Protein AF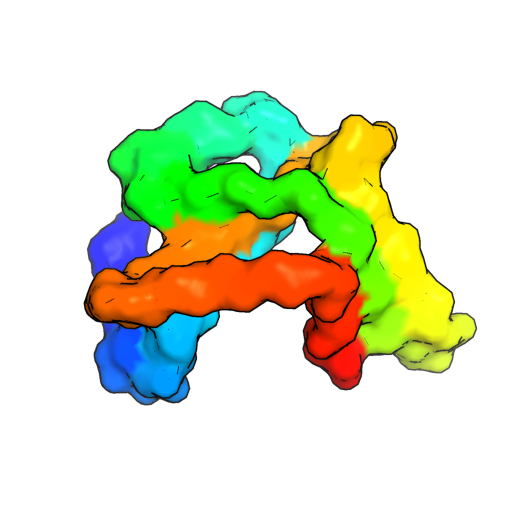-A0A9E5R2P6-F1 (afdb_monomer)

Foldseek 3Di:
DVVVLCCCCPVVVHQKDKDKDFPVCPVVVVVVQKAWDQAWEWEADPVGIDIDGQVPDRIIMIMHGHDPRDDDDYYHYPDYDPD

Structure (mmCIF, N/CA/C/O backbone):
data_AF-A0A9E5R2P6-F1
#
_entry.id   AF-A0A9E5R2P6-F1
#
loop_
_atom_site.group_PDB
_atom_site.id
_atom_site.type_symbol
_atom_site.label_atom_id
_atom_site.label_alt_id
_atom_site.label_comp_id
_atom_site.label_asym_id
_atom_site.label_entity_id
_atom_site.label_seq_id
_atom_site.pdbx_PDB_ins_code
_atom_site.Cartn_x
_atom_site.Cartn_y
_atom_site.Cartn_z
_atom_site.occupancy
_atom_site.B_iso_or_equiv
_atom_site.auth_seq_id
_atom_site.auth_comp_id
_atom_site.auth_asym_id
_atom_site.auth_atom_id
_atom_site.pdbx_PDB_model_num
ATOM 1 N N . MET A 1 1 ? -2.643 13.549 6.791 1.00 64.94 1 MET A N 1
ATOM 2 C CA . MET A 1 1 ? -2.726 12.071 6.766 1.00 64.94 1 MET A CA 1
ATOM 3 C C . MET A 1 1 ?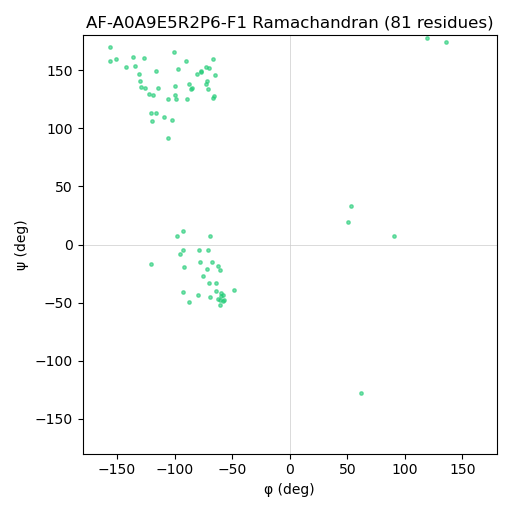 -3.968 11.512 7.457 1.00 64.94 1 MET A C 1
ATOM 5 O O . MET A 1 1 ? -4.634 10.692 6.844 1.00 64.94 1 MET A O 1
ATOM 9 N N . GLN A 1 2 ? -4.361 11.999 8.645 1.00 74.69 2 GLN A N 1
ATOM 10 C CA . GLN A 1 2 ? -5.588 11.541 9.332 1.00 74.69 2 GLN A CA 1
ATOM 11 C C . GLN A 1 2 ? -6.844 11.506 8.442 1.00 74.69 2 GLN A C 1
ATOM 13 O O . GLN A 1 2 ? -7.597 10.546 8.511 1.00 74.69 2 GLN A O 1
ATOM 18 N N . ARG A 1 3 ? -7.043 12.490 7.550 1.00 85.00 3 ARG A N 1
ATOM 19 C CA . ARG A 1 3 ? -8.173 12.481 6.601 1.00 85.00 3 ARG A CA 1
ATOM 20 C C . ARG A 1 3 ? -8.130 11.330 5.588 1.00 85.00 3 ARG A C 1
ATOM 22 O O . ARG A 1 3 ? -9.175 10.769 5.297 1.00 85.00 3 ARG A O 1
ATOM 29 N N . ALA A 1 4 ? -6.953 10.984 5.063 1.00 84.62 4 ALA A N 1
ATOM 30 C CA . ALA A 1 4 ? -6.813 9.915 4.071 1.00 84.62 4 ALA A CA 1
ATOM 31 C C . ALA A 1 4 ? -7.076 8.542 4.704 1.00 84.62 4 ALA A C 1
ATOM 33 O O . ALA A 1 4 ? -7.863 7.764 4.183 1.00 84.62 4 ALA A O 1
ATOM 34 N N . VAL A 1 5 ? -6.499 8.292 5.882 1.00 86.38 5 VAL A N 1
ATOM 35 C CA . VAL A 1 5 ? -6.764 7.072 6.660 1.00 86.38 5 VAL A CA 1
ATOM 36 C C . VAL A 1 5 ? -8.223 6.986 7.078 1.00 86.38 5 VAL A C 1
ATOM 38 O O . VAL A 1 5 ? -8.847 5.947 6.898 1.00 86.38 5 VAL A O 1
ATOM 41 N N . HIS A 1 6 ? -8.789 8.077 7.600 1.00 89.62 6 HIS A N 1
ATOM 42 C CA . HIS A 1 6 ? -10.200 8.110 7.967 1.00 89.62 6 HIS A CA 1
ATOM 43 C C . HIS A 1 6 ? -11.083 7.786 6.763 1.00 89.62 6 HIS A C 1
ATOM 45 O O . HIS A 1 6 ? -12.004 6.988 6.873 1.00 89.62 6 HIS A O 1
ATOM 51 N N . PHE A 1 7 ? -10.781 8.349 5.595 1.00 91.94 7 PHE A N 1
ATOM 52 C CA . PHE A 1 7 ? -11.508 8.024 4.377 1.00 91.94 7 PHE A CA 1
ATOM 53 C C . PHE A 1 7 ? -11.395 6.533 4.013 1.00 91.94 7 PHE A C 1
ATOM 55 O O . PHE A 1 7 ? -12.415 5.893 3.774 1.00 91.94 7 PHE A O 1
ATOM 62 N N . ILE A 1 8 ? -10.191 5.954 4.032 1.00 92.31 8 ILE A N 1
ATOM 63 C CA . ILE A 1 8 ? -9.974 4.529 3.729 1.00 92.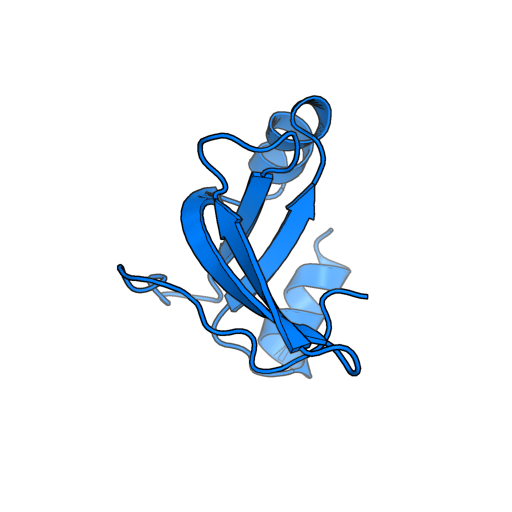31 8 ILE A CA 1
ATOM 64 C C . ILE A 1 8 ? -10.73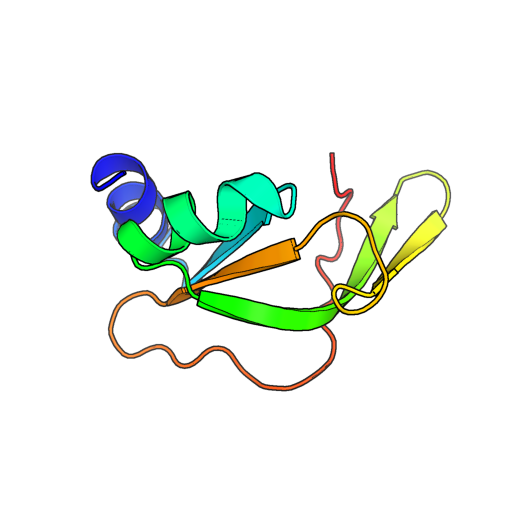9 3.630 4.714 1.00 92.31 8 ILE A C 1
ATOM 66 O O . ILE A 1 8 ? -11.513 2.766 4.304 1.00 92.31 8 ILE A O 1
ATOM 70 N N . CYS A 1 9 ? -10.563 3.849 6.014 1.00 93.06 9 CYS A N 1
ATOM 71 C CA . CYS A 1 9 ? -11.106 2.955 7.030 1.00 93.06 9 CYS A CA 1
ATOM 72 C C . CYS A 1 9 ? -12.600 3.189 7.294 1.00 93.06 9 CYS A C 1
ATOM 74 O O . CYS A 1 9 ? -13.363 2.234 7.402 1.00 93.06 9 CYS A O 1
ATOM 76 N N . ALA A 1 10 ? -13.042 4.445 7.402 1.00 92.19 10 ALA A N 1
ATOM 77 C CA . ALA A 1 10 ? -14.412 4.772 7.801 1.00 92.19 10 ALA A CA 1
ATOM 78 C C . ALA A 1 10 ? -15.356 4.951 6.605 1.00 92.19 10 ALA A C 1
ATOM 80 O O . ALA A 1 10 ? -16.496 4.489 6.654 1.00 92.19 10 ALA A O 1
ATOM 81 N N . ASN A 1 11 ? -14.901 5.598 5.525 1.00 94.00 11 ASN A N 1
ATOM 82 C CA . AS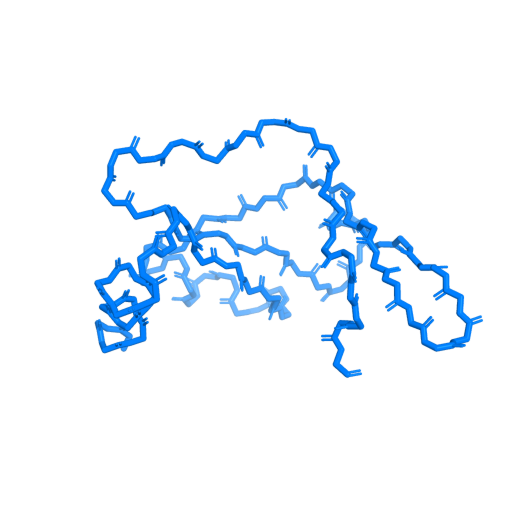N A 1 11 ? -15.768 5.899 4.383 1.00 94.00 11 ASN A CA 1
ATOM 83 C C . ASN A 1 11 ? -15.805 4.744 3.376 1.00 94.00 11 ASN A C 1
ATOM 85 O O . ASN A 1 11 ? -16.891 4.321 2.987 1.00 94.00 11 ASN A O 1
ATOM 89 N N . LEU A 1 12 ? -14.642 4.216 2.971 1.00 92.94 12 LEU A N 1
ATOM 90 C CA . LEU A 1 12 ? -14.567 3.065 2.060 1.00 92.94 12 LEU A CA 1
ATOM 91 C C . LEU A 1 12 ? -14.848 1.732 2.766 1.00 92.94 12 LEU A C 1
ATOM 93 O O . LEU A 1 12 ? -15.093 0.736 2.091 1.00 92.94 12 LEU A O 1
ATOM 97 N N . LYS A 1 13 ? -14.820 1.713 4.107 1.00 92.62 13 LYS A N 1
ATOM 98 C CA . LYS A 1 13 ? -14.935 0.499 4.932 1.00 92.62 13 LYS A CA 1
ATOM 99 C C . LYS A 1 13 ? -13.917 -0.575 4.534 1.00 92.62 13 LYS A C 1
ATOM 101 O O . LYS A 1 13 ? -14.210 -1.766 4.596 1.00 92.62 13 LYS A O 1
ATOM 106 N N . ALA A 1 14 ? -12.738 -0.146 4.088 1.00 91.88 14 ALA A N 1
ATOM 107 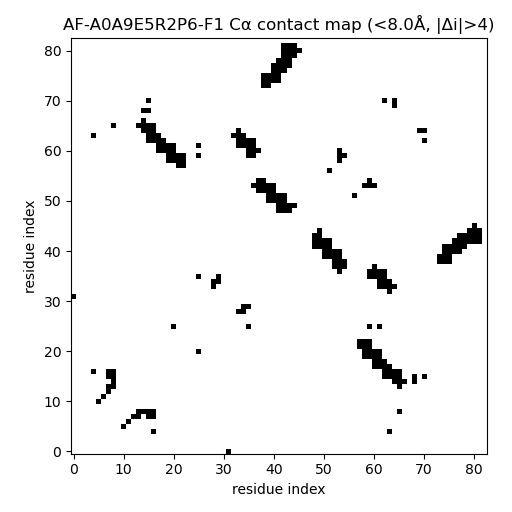C CA . ALA A 1 14 ? -11.667 -1.051 3.715 1.00 91.88 14 ALA A CA 1
ATOM 108 C C . ALA A 1 14 ? -10.978 -1.606 4.967 1.00 91.88 14 ALA A C 1
ATOM 110 O O . ALA A 1 14 ? -10.860 -0.929 5.989 1.00 91.88 14 ALA A O 1
ATOM 111 N N . ASN A 1 15 ? -10.467 -2.829 4.860 1.00 92.88 15 ASN A N 1
ATOM 112 C CA . ASN A 1 15 ? -9.698 -3.467 5.926 1.00 92.88 15 ASN A CA 1
ATOM 113 C C . ASN A 1 15 ? -8.278 -2.890 6.041 1.00 92.88 15 ASN A C 1
ATOM 115 O O . ASN A 1 15 ? -7.684 -2.908 7.117 1.00 92.88 15 ASN A O 1
ATOM 119 N N . ALA A 1 16 ? -7.736 -2.376 4.938 1.00 93.06 16 ALA A N 1
ATOM 120 C CA . ALA A 1 16 ? -6.440 -1.722 4.888 1.00 93.06 16 ALA A CA 1
ATOM 121 C C . ALA A 1 16 ? -6.352 -0.757 3.699 1.00 93.06 16 ALA A C 1
ATOM 123 O O . ALA A 1 16 ? -7.070 -0.902 2.708 1.00 93.06 16 ALA A O 1
ATOM 124 N N . GLY A 1 17 ? -5.438 0.205 3.791 1.00 91.88 17 GLY A N 1
ATOM 125 C CA . GLY A 1 17 ? -4.934 0.962 2.648 1.00 91.88 17 GLY A CA 1
ATOM 126 C C . GLY A 1 17 ? -3.619 0.374 2.150 1.00 91.88 17 GLY A C 1
ATOM 127 O O . GLY A 1 17 ? -2.851 -0.164 2.942 1.00 91.88 17 GLY A O 1
ATOM 128 N N . MET A 1 18 ? -3.335 0.523 0.859 1.00 89.94 18 MET A N 1
ATOM 129 C CA . MET A 1 18 ? -2.030 0.211 0.276 1.00 89.94 18 MET A CA 1
ATOM 130 C C . MET A 1 18 ? -1.564 1.390 -0.573 1.00 89.94 18 MET A C 1
ATOM 132 O O . MET A 1 18 ? -2.372 2.018 -1.260 1.00 89.94 18 MET A O 1
ATOM 136 N N . LEU A 1 19 ? -0.272 1.697 -0.512 1.00 89.06 19 LEU A N 1
ATOM 137 C CA . LEU A 1 19 ? 0.370 2.693 -1.360 1.00 89.06 19 LEU A CA 1
ATOM 138 C C . LEU A 1 19 ? 1.702 2.179 -1.890 1.00 89.06 19 LEU A C 1
ATOM 140 O O . LEU A 1 19 ? 2.299 1.270 -1.315 1.00 89.06 19 LEU A O 1
ATOM 144 N N . TYR A 1 20 ? 2.172 2.826 -2.951 1.00 87.56 20 TYR A N 1
ATOM 145 C CA . TYR A 1 20 ? 3.520 2.669 -3.482 1.00 87.56 20 TYR A CA 1
ATOM 146 C C . TYR A 1 20 ? 4.267 3.980 -3.310 1.00 87.56 20 TYR A C 1
ATOM 148 O O . TYR A 1 20 ? 3.723 5.053 -3.589 1.00 87.56 20 TYR A O 1
ATOM 156 N N . CYS A 1 21 ? 5.508 3.912 -2.845 1.00 87.81 21 CYS A N 1
ATOM 157 C CA . CYS A 1 21 ? 6.350 5.086 -2.688 1.00 87.81 21 CYS A CA 1
ATOM 158 C C . CYS A 1 21 ? 7.809 4.788 -3.058 1.00 87.81 21 CYS A C 1
ATOM 160 O O . CYS A 1 21 ? 8.265 3.650 -2.941 1.00 87.81 21 CYS A O 1
ATOM 162 N N . PRO A 1 22 ? 8.573 5.795 -3.508 1.00 87.62 22 PRO A N 1
ATOM 163 C CA . PRO A 1 22 ? 10.011 5.639 -3.680 1.00 87.62 22 PRO A CA 1
ATOM 164 C C . PRO A 1 22 ? 10.707 5.451 -2.316 1.00 87.62 22 PRO A C 1
ATOM 166 O O . PRO A 1 22 ? 10.158 5.859 -1.286 1.00 87.62 22 PRO A O 1
ATOM 169 N N . PRO A 1 23 ? 11.934 4.897 -2.265 1.00 87.44 23 PRO A N 1
ATOM 170 C CA . PRO A 1 23 ? 12.544 4.423 -1.023 1.00 87.44 23 PRO A CA 1
ATOM 171 C C . PRO A 1 23 ? 12.800 5.556 -0.026 1.00 87.44 23 PRO A C 1
ATOM 173 O O . PRO A 1 23 ? 12.628 5.393 1.178 1.00 87.44 23 PRO A O 1
ATOM 176 N N . TYR A 1 24 ? 13.110 6.753 -0.529 1.00 89.00 24 TYR A N 1
ATOM 177 C CA . TYR A 1 24 ? 13.331 7.942 0.294 1.00 89.00 24 TYR A CA 1
ATOM 178 C C . TYR A 1 24 ? 12.062 8.456 1.004 1.00 89.00 24 TYR A C 1
ATOM 180 O O . TYR A 1 24 ? 12.172 9.228 1.954 1.00 89.00 24 TYR A O 1
ATOM 188 N N . ASN A 1 25 ? 10.865 8.009 0.604 1.00 92.19 25 ASN A N 1
ATOM 189 C CA . ASN A 1 25 ? 9.603 8.372 1.258 1.00 92.19 25 ASN A CA 1
ATOM 190 C C . ASN A 1 25 ? 9.132 7.343 2.297 1.00 92.19 25 ASN A C 1
ATOM 192 O O . ASN A 1 25 ? 8.190 7.632 3.038 1.00 92.19 25 ASN A O 1
ATOM 196 N N . VAL A 1 26 ? 9.772 6.172 2.396 1.00 90.75 26 VAL A N 1
ATOM 197 C CA . VAL A 1 26 ? 9.362 5.104 3.328 1.00 90.75 26 VAL A CA 1
ATOM 198 C C . VAL A 1 26 ? 9.343 5.615 4.764 1.00 90.75 26 VAL A C 1
ATOM 200 O O . VAL A 1 26 ? 8.344 5.458 5.465 1.00 90.75 26 VAL A O 1
ATOM 203 N N . ALA A 1 27 ? 10.406 6.308 5.182 1.00 92.75 27 ALA A N 1
ATOM 204 C CA . ALA A 1 27 ? 10.490 6.880 6.521 1.00 92.75 27 ALA A CA 1
ATOM 205 C C . ALA A 1 27 ? 9.347 7.872 6.781 1.00 92.75 27 ALA A C 1
ATOM 207 O O . ALA A 1 27 ? 8.708 7.803 7.828 1.00 92.75 27 ALA A O 1
ATOM 208 N N . TYR A 1 28 ? 9.034 8.752 5.826 1.00 93.94 28 TYR A N 1
ATOM 209 C CA . TYR A 1 28 ? 7.930 9.705 5.957 1.00 93.94 28 TYR A CA 1
ATOM 210 C C . TYR A 1 28 ? 6.588 9.000 6.195 1.00 93.94 28 TYR A C 1
ATOM 212 O O . TYR A 1 28 ? 5.871 9.345 7.132 1.00 93.94 28 TYR A O 1
ATOM 220 N N . TYR A 1 29 ? 6.257 7.982 5.398 1.00 93.69 29 TYR A N 1
ATOM 221 C CA . TYR A 1 29 ? 5.000 7.247 5.556 1.00 93.69 29 TYR A CA 1
ATOM 222 C C . TYR A 1 29 ? 4.973 6.379 6.819 1.00 93.69 29 TYR A C 1
ATOM 224 O O . TYR A 1 29 ? 3.922 6.279 7.455 1.00 93.69 29 TYR A O 1
ATOM 232 N N . ALA A 1 30 ? 6.113 5.832 7.243 1.00 93.62 30 ALA A N 1
ATOM 233 C CA . ALA A 1 30 ? 6.222 5.096 8.500 1.00 93.62 30 ALA A CA 1
ATOM 234 C C . ALA A 1 30 ? 5.849 5.963 9.714 1.00 93.62 30 ALA A C 1
ATOM 236 O O . ALA A 1 30 ? 5.071 5.533 10.564 1.00 93.62 30 ALA A O 1
ATOM 237 N N . HIS A 1 31 ? 6.285 7.230 9.747 1.00 93.50 31 HIS A N 1
ATOM 238 C CA . HIS A 1 31 ? 5.883 8.188 10.792 1.00 93.50 31 HIS A CA 1
ATOM 239 C C . HIS A 1 31 ? 4.371 8.468 10.809 1.00 93.50 31 HIS A C 1
ATOM 241 O O . HIS A 1 31 ? 3.837 8.965 11.799 1.00 93.50 31 HIS A O 1
ATOM 247 N N . LEU A 1 32 ? 3.667 8.155 9.721 1.00 91.88 32 LEU A N 1
ATOM 248 C CA . LEU A 1 32 ? 2.223 8.327 9.590 1.00 91.88 32 LEU A CA 1
ATOM 249 C C . LEU A 1 32 ? 1.451 7.022 9.854 1.00 91.88 32 LEU A C 1
ATOM 251 O O . LEU A 1 32 ? 0.235 6.994 9.659 1.00 91.88 32 LEU A O 1
ATOM 255 N N . GLY A 1 33 ? 2.142 5.966 10.298 1.00 91.12 33 GLY A N 1
ATOM 256 C CA . GLY A 1 33 ? 1.568 4.673 10.672 1.00 91.12 33 GLY A CA 1
ATOM 257 C C . GLY A 1 33 ? 1.484 3.648 9.541 1.00 91.12 33 GLY A C 1
ATOM 258 O O . GLY A 1 33 ? 0.880 2.597 9.736 1.00 91.12 33 GLY A O 1
ATOM 259 N N . TRP A 1 34 ? 2.064 3.930 8.372 1.00 93.81 34 TRP A N 1
ATOM 260 C CA . TRP A 1 34 ? 2.184 2.931 7.308 1.00 93.81 34 TRP A CA 1
ATOM 261 C C . TRP A 1 34 ? 3.307 1.941 7.617 1.00 93.81 34 TRP A C 1
ATOM 263 O O . TRP A 1 34 ? 4.324 2.299 8.206 1.00 93.81 34 TRP A O 1
ATOM 273 N N . GLN A 1 35 ? 3.143 0.703 7.178 1.00 92.31 35 GLN A N 1
ATOM 274 C CA . GLN A 1 35 ? 4.073 -0.392 7.425 1.00 92.31 35 GLN A CA 1
ATOM 275 C C . GLN A 1 35 ? 4.602 -0.907 6.083 1.00 92.31 35 GLN A C 1
ATOM 277 O O . GLN A 1 35 ? 3.792 -1.161 5.190 1.00 92.31 35 GLN A O 1
ATOM 282 N N . PRO A 1 36 ? 5.927 -1.023 5.892 1.00 89.94 36 PRO A N 1
ATOM 283 C CA . PRO A 1 36 ? 6.472 -1.597 4.668 1.00 89.94 36 PRO A CA 1
ATOM 284 C C . PRO A 1 36 ? 6.074 -3.070 4.546 1.00 89.94 36 PRO A C 1
ATOM 286 O O . PRO A 1 36 ? 5.973 -3.775 5.551 1.00 89.94 36 PRO A O 1
ATOM 289 N N . ILE A 1 37 ? 5.863 -3.526 3.312 1.00 88.50 37 ILE A N 1
ATOM 290 C CA . ILE A 1 37 ? 5.647 -4.940 3.002 1.00 88.50 37 ILE A CA 1
ATOM 291 C C . ILE A 1 37 ? 6.643 -5.416 1.941 1.00 88.50 37 ILE A C 1
ATOM 293 O O . ILE A 1 37 ? 6.860 -4.775 0.913 1.00 88.50 37 ILE A O 1
ATOM 297 N N . GLU A 1 38 ? 7.230 -6.580 2.194 1.00 86.19 38 GLU A N 1
ATOM 298 C CA . GLU A 1 38 ? 8.182 -7.251 1.306 1.00 86.19 38 GLU A CA 1
ATOM 299 C C . GLU A 1 38 ? 7.481 -8.437 0.641 1.00 86.19 38 GLU A C 1
ATOM 301 O O . GLU A 1 38 ? 7.368 -9.523 1.224 1.00 86.19 38 GLU A O 1
ATOM 306 N N . ARG A 1 39 ? 6.892 -8.201 -0.536 1.00 82.69 39 ARG A N 1
ATOM 307 C CA . ARG A 1 39 ? 5.994 -9.140 -1.225 1.00 82.69 39 ARG A CA 1
ATOM 308 C C . ARG A 1 39 ? 6.064 -8.949 -2.740 1.00 82.69 39 ARG A C 1
ATOM 310 O O . ARG A 1 39 ? 6.404 -7.871 -3.228 1.00 82.69 39 ARG A O 1
ATOM 317 N N . ARG A 1 40 ? 5.651 -9.977 -3.487 1.00 83.88 40 ARG A N 1
ATOM 318 C CA . ARG A 1 40 ? 5.340 -9.817 -4.910 1.00 83.88 40 ARG A CA 1
ATOM 319 C C . ARG A 1 40 ? 3.913 -9.327 -5.072 1.00 83.88 40 ARG A C 1
ATOM 321 O O . ARG A 1 40 ? 2.986 -9.846 -4.446 1.00 83.88 40 ARG A O 1
ATOM 328 N N . ILE A 1 41 ? 3.744 -8.342 -5.941 1.00 84.81 41 ILE A N 1
ATOM 329 C CA . ILE A 1 41 ? 2.448 -7.760 -6.253 1.00 84.81 41 ILE A CA 1
ATOM 330 C C . ILE A 1 41 ? 2.177 -7.939 -7.738 1.00 84.81 41 ILE A C 1
ATOM 332 O O . ILE A 1 41 ? 2.848 -7.363 -8.590 1.00 84.81 41 ILE A O 1
ATOM 336 N N . THR A 1 42 ? 1.179 -8.756 -8.041 1.00 86.25 42 THR A N 1
ATOM 337 C CA . THR A 1 42 ? 0.657 -8.956 -9.387 1.00 86.25 42 THR A CA 1
ATOM 338 C C . THR A 1 42 ? -0.392 -7.894 -9.677 1.00 86.25 42 THR A C 1
ATOM 340 O O . THR A 1 42 ? -1.278 -7.626 -8.864 1.00 86.25 42 THR A O 1
ATOM 343 N N . TYR A 1 43 ? -0.298 -7.282 -10.849 1.00 84.38 43 TYR A N 1
ATOM 344 C CA . TYR A 1 43 ? -1.228 -6.267 -11.324 1.00 84.38 43 TYR A CA 1
ATOM 345 C C . TYR A 1 43 ? -1.613 -6.542 -12.772 1.00 84.38 43 TYR A C 1
ATOM 347 O O . TYR A 1 43 ? -0.850 -7.135 -13.530 1.00 84.38 43 TYR A O 1
ATOM 355 N N . HIS A 1 44 ? -2.797 -6.088 -13.176 1.00 80.38 44 HIS A N 1
ATOM 356 C CA . HIS A 1 44 ? -3.346 -6.356 -14.506 1.00 80.38 44 HIS A CA 1
ATOM 357 C C . HIS A 1 44 ? -3.490 -5.047 -15.274 1.00 80.38 44 HIS A C 1
ATOM 359 O O . HIS A 1 44 ? -4.291 -4.191 -14.909 1.00 80.38 44 HIS A O 1
ATOM 365 N N . GLN A 1 45 ? -2.710 -4.870 -16.337 1.00 75.81 45 GLN A N 1
ATOM 366 C CA . GLN A 1 45 ? -2.830 -3.738 -17.255 1.00 75.81 45 GLN A CA 1
ATOM 367 C C . GLN A 1 45 ? -3.583 -4.149 -18.525 1.00 75.81 45 GLN A C 1
ATOM 369 O O . GLN A 1 45 ? -3.723 -5.330 -18.834 1.00 75.81 45 GLN A O 1
ATOM 374 N N . SER A 1 46 ? -4.028 -3.167 -19.314 1.00 76.38 46 SER A N 1
ATOM 375 C CA . SER A 1 46 ? -4.663 -3.427 -20.616 1.00 76.38 46 SER A CA 1
ATOM 376 C C . SER A 1 46 ? -3.745 -4.154 -21.607 1.00 76.38 46 SER A C 1
ATOM 378 O O . SER A 1 46 ? -4.231 -4.771 -22.548 1.00 76.38 46 SER A O 1
ATOM 380 N N . THR A 1 47 ? -2.429 -4.080 -21.407 1.00 79.44 47 THR A N 1
ATOM 381 C CA . THR A 1 47 ? -1.395 -4.738 -22.220 1.00 79.44 47 THR A CA 1
ATOM 382 C C . THR A 1 47 ? -0.983 -6.115 -21.692 1.00 79.44 47 THR A C 1
ATOM 384 O O . THR A 1 47 ? -0.193 -6.792 -22.345 1.00 79.44 47 THR A O 1
ATOM 387 N N . GLY A 1 48 ? -1.499 -6.540 -20.534 1.00 78.38 48 GLY A N 1
ATOM 388 C CA . GLY A 1 48 ? -1.141 -7.796 -19.874 1.00 78.38 48 GLY A CA 1
ATOM 389 C C . GLY A 1 48 ? -0.927 -7.637 -18.368 1.00 78.38 48 GLY A C 1
ATOM 390 O O . GLY A 1 48 ? -0.964 -6.531 -17.825 1.00 78.38 48 GLY A O 1
ATOM 391 N N . ALA A 1 49 ? -0.711 -8.757 -17.681 1.00 83.12 49 ALA A N 1
ATOM 392 C CA . ALA A 1 49 ? -0.348 -8.750 -16.269 1.00 83.12 49 ALA A CA 1
ATOM 393 C C . ALA A 1 49 ? 1.150 -8.466 -16.083 1.00 83.12 49 ALA A C 1
ATOM 395 O O . ALA A 1 49 ? 1.975 -8.877 -16.899 1.00 83.12 49 ALA A O 1
ATOM 396 N N . GLY A 1 50 ? 1.490 -7.777 -14.999 1.00 83.06 50 GLY A N 1
ATOM 397 C CA . GLY A 1 50 ? 2.857 -7.547 -14.551 1.00 83.06 50 GLY A CA 1
ATOM 398 C C . GLY A 1 50 ? 3.026 -7.972 -13.097 1.00 83.06 50 GLY A C 1
ATOM 399 O O . GLY A 1 50 ? 2.049 -8.110 -12.359 1.00 83.06 50 GLY A O 1
ATOM 400 N N . VAL A 1 51 ? 4.275 -8.184 -12.695 1.00 84.31 51 VAL A N 1
ATOM 401 C CA . VAL A 1 51 ? 4.648 -8.488 -11.311 1.00 84.31 51 VAL A CA 1
ATOM 402 C C . VAL A 1 51 ? 5.640 -7.430 -10.858 1.00 84.31 51 VAL A C 1
ATOM 404 O O . VAL A 1 51 ? 6.600 -7.157 -11.571 1.00 84.31 51 VAL A O 1
ATOM 407 N N . MET A 1 52 ? 5.377 -6.835 -9.699 1.00 79.88 52 MET A N 1
ATOM 408 C CA . MET A 1 52 ? 6.292 -5.951 -8.990 1.00 79.88 52 MET A CA 1
ATOM 409 C C . MET A 1 52 ? 6.863 -6.702 -7.793 1.00 79.88 52 MET A C 1
ATOM 411 O O . MET A 1 52 ? 6.098 -7.206 -6.967 1.00 79.88 52 MET A O 1
ATOM 415 N N . ASP A 1 53 ? 8.186 -6.775 -7.686 1.00 81.12 53 ASP A N 1
ATOM 416 C CA . ASP A 1 53 ? 8.856 -7.337 -6.511 1.00 81.12 53 ASP A CA 1
ATOM 417 C C . ASP A 1 53 ? 9.388 -6.203 -5.628 1.00 81.12 53 ASP A C 1
ATOM 419 O O . ASP A 1 53 ? 10.380 -5.543 -5.951 1.00 81.12 53 ASP A O 1
ATOM 423 N N . THR A 1 54 ? 8.728 -5.978 -4.490 1.00 75.19 54 THR A N 1
ATOM 424 C CA . THR A 1 54 ? 9.033 -4.842 -3.606 1.00 75.19 54 THR A CA 1
ATOM 425 C C . THR A 1 54 ? 10.363 -4.980 -2.865 1.00 75.19 54 THR A C 1
ATOM 427 O O . THR A 1 54 ? 10.770 -4.042 -2.186 1.00 75.19 54 THR A O 1
ATOM 430 N N . THR A 1 55 ? 11.058 -6.115 -3.005 1.00 69.62 55 THR A N 1
ATOM 431 C CA . THR A 1 55 ? 12.392 -6.338 -2.424 1.00 69.62 55 THR A CA 1
ATOM 432 C C . THR A 1 55 ? 13.532 -5.956 -3.367 1.00 69.62 55 THR A C 1
ATOM 434 O O . THR A 1 55 ? 14.659 -5.746 -2.918 1.00 69.62 55 THR A O 1
ATOM 437 N N . THR A 1 56 ? 13.260 -5.854 -4.671 1.00 66.25 56 THR A N 1
ATOM 438 C CA . THR A 1 56 ? 14.285 -5.598 -5.700 1.00 66.25 56 THR A CA 1
ATOM 439 C C . THR A 1 56 ? 14.041 -4.325 -6.502 1.00 66.25 56 THR A C 1
ATOM 441 O O . THR A 1 56 ? 14.964 -3.820 -7.143 1.00 66.25 56 THR A O 1
ATOM 444 N N . GLU A 1 57 ? 12.828 -3.773 -6.462 1.00 66.12 57 GLU A N 1
ATOM 445 C CA . GLU A 1 57 ? 12.472 -2.583 -7.226 1.00 66.12 57 GLU A CA 1
ATOM 446 C C . GLU A 1 57 ? 12.715 -1.261 -6.488 1.00 66.12 57 GLU A C 1
ATOM 448 O O . GLU A 1 57 ? 12.719 -1.160 -5.264 1.00 66.12 57 GLU A O 1
ATOM 453 N N . ALA A 1 58 ? 12.846 -0.188 -7.273 1.00 68.06 58 ALA A N 1
ATOM 454 C CA . ALA A 1 58 ? 12.992 1.183 -6.786 1.00 68.06 58 ALA A CA 1
ATOM 455 C C . ALA A 1 58 ? 11.720 1.751 -6.120 1.00 68.06 58 ALA A C 1
ATOM 457 O O . ALA A 1 58 ? 11.681 2.938 -5.813 1.00 68.06 58 ALA A O 1
ATOM 458 N N . HIS A 1 59 ? 10.676 0.948 -5.906 1.00 71.00 59 HIS A N 1
ATOM 459 C CA . HIS A 1 59 ? 9.444 1.357 -5.237 1.00 71.00 59 HIS A CA 1
ATOM 460 C C . HIS A 1 59 ? 9.103 0.365 -4.127 1.00 71.00 59 HIS A C 1
ATOM 462 O O . HIS A 1 59 ? 9.150 -0.845 -4.316 1.00 71.00 59 HIS A O 1
ATOM 468 N N . ASN A 1 60 ? 8.728 0.900 -2.969 1.00 83.25 60 ASN A N 1
ATOM 469 C CA . ASN A 1 60 ? 8.273 0.132 -1.823 1.00 83.25 60 ASN A CA 1
ATOM 470 C C . ASN A 1 60 ? 6.750 0.160 -1.779 1.00 83.25 60 ASN A C 1
ATOM 472 O O . ASN A 1 60 ? 6.141 1.226 -1.922 1.00 83.25 60 ASN A O 1
ATOM 476 N N . ALA A 1 61 ? 6.140 -0.994 -1.523 1.00 88.69 61 ALA A N 1
ATOM 477 C CA . ALA A 1 61 ? 4.746 -1.038 -1.122 1.00 88.69 61 ALA A CA 1
ATOM 478 C C . ALA A 1 61 ? 4.649 -0.889 0.397 1.00 88.69 61 ALA A C 1
ATOM 480 O O . ALA A 1 61 ? 5.424 -1.476 1.157 1.00 88.69 61 ALA A O 1
ATOM 481 N N . MET A 1 62 ? 3.682 -0.095 0.842 1.00 92.06 62 MET A N 1
ATOM 482 C CA . MET A 1 62 ? 3.370 0.064 2.256 1.00 92.06 62 MET A CA 1
ATOM 483 C C . MET A 1 62 ? 1.874 -0.101 2.486 1.00 92.06 62 MET A C 1
ATOM 485 O O . MET A 1 62 ? 1.059 0.304 1.654 1.00 92.06 62 MET A O 1
ATOM 489 N N . VAL A 1 63 ? 1.512 -0.649 3.642 1.00 93.50 63 VAL A N 1
ATOM 490 C CA . VAL A 1 63 ? 0.127 -0.884 4.053 1.00 93.50 63 VAL A CA 1
ATOM 491 C C . VAL A 1 63 ? -0.235 -0.069 5.286 1.00 93.50 63 VAL A C 1
ATOM 493 O O . VAL A 1 63 ? 0.604 0.209 6.138 1.00 93.50 63 VAL A O 1
ATOM 496 N N . TYR A 1 64 ? -1.502 0.310 5.387 1.00 93.81 64 TYR A N 1
ATOM 497 C CA . TYR A 1 64 ? -2.081 0.893 6.590 1.00 93.81 64 TYR A CA 1
ATOM 498 C C . TYR A 1 64 ? -3.223 -0.011 7.063 1.00 93.81 64 TYR A C 1
ATOM 500 O O . TYR A 1 64 ? -4.274 -0.014 6.416 1.00 93.81 64 TYR A O 1
ATOM 508 N N . PRO A 1 65 ? -3.055 -0.789 8.145 1.00 92.44 65 PRO A N 1
ATOM 509 C CA . PRO A 1 65 ? -4.130 -1.623 8.670 1.00 92.44 65 PRO A CA 1
ATOM 510 C C . PRO A 1 65 ? -5.223 -0.767 9.325 1.00 92.44 6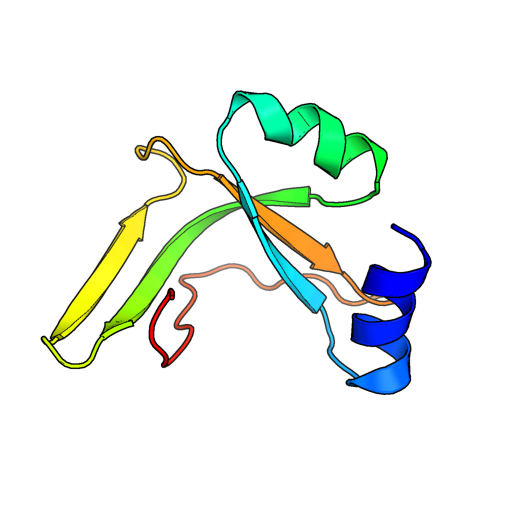5 PRO A C 1
ATOM 512 O O . PRO A 1 65 ? -4.938 0.130 10.118 1.00 92.44 65 PRO A O 1
ATOM 515 N N . CYS A 1 66 ? -6.490 -1.046 9.019 1.00 92.31 66 CYS A N 1
ATOM 516 C CA . CYS A 1 66 ? -7.618 -0.409 9.690 1.00 92.31 66 CYS A CA 1
ATOM 517 C C . CYS A 1 66 ? -8.029 -1.222 10.926 1.00 92.31 66 CYS A C 1
ATOM 519 O O . CYS A 1 66 ? -8.339 -2.411 10.839 1.00 92.31 66 CYS A O 1
ATOM 521 N N . GLY A 1 67 ? -8.075 -0.573 12.092 1.00 87.62 67 GLY A N 1
ATOM 522 C CA . GLY A 1 67 ? -8.464 -1.225 13.345 1.00 87.62 67 GLY A CA 1
ATOM 523 C C . GLY A 1 67 ? -7.512 -2.363 13.728 1.00 87.62 67 GLY A C 1
ATOM 524 O O . GLY A 1 67 ? -6.304 -2.166 13.780 1.00 87.62 67 GLY A O 1
ATOM 525 N N . ALA A 1 68 ? -8.065 -3.546 14.003 1.00 87.25 68 ALA A N 1
ATOM 526 C CA . ALA A 1 68 ? -7.304 -4.744 14.372 1.00 87.25 68 ALA A CA 1
ATOM 527 C C . ALA A 1 68 ? -6.949 -5.640 13.170 1.00 87.25 68 ALA A C 1
ATOM 529 O O . ALA A 1 68 ? -6.558 -6.792 13.356 1.00 87.25 68 ALA A O 1
ATOM 530 N N . PHE A 1 69 ? -7.135 -5.157 11.937 1.00 89.38 69 PHE A N 1
ATOM 531 C CA . PHE A 1 69 ? -6.822 -5.949 10.756 1.00 89.38 69 PHE A CA 1
ATOM 532 C C . PHE A 1 69 ? -5.319 -6.221 10.667 1.00 89.38 69 PHE A C 1
ATOM 534 O O . PHE A 1 69 ? -4.507 -5.300 10.691 1.00 89.38 69 PHE A O 1
ATOM 541 N N . VAL A 1 70 ? -4.961 -7.493 10.520 1.00 87.25 70 VAL A N 1
ATOM 542 C CA . VAL A 1 70 ? -3.598 -7.916 10.202 1.00 87.25 70 VAL A CA 1
ATOM 543 C C . VAL A 1 70 ? -3.544 -8.172 8.707 1.00 87.25 70 VAL A C 1
ATOM 545 O O . VAL A 1 70 ? -4.353 -8.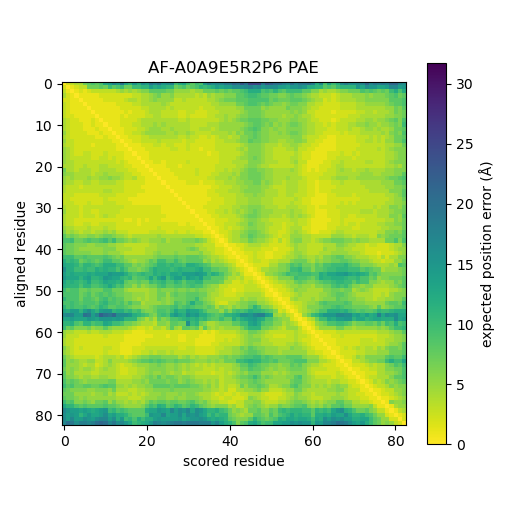936 8.178 1.00 87.25 70 VAL A O 1
ATOM 548 N N . PHE A 1 71 ? -2.611 -7.514 8.024 1.00 86.38 71 PHE A N 1
ATOM 549 C CA . PHE A 1 71 ? -2.431 -7.734 6.597 1.00 86.38 71 PHE A CA 1
ATOM 550 C C . PHE A 1 71 ? -1.910 -9.164 6.366 1.00 86.38 71 PHE A C 1
ATOM 552 O O . PHE A 1 71 ? -0.925 -9.539 7.004 1.00 86.38 71 PHE A O 1
ATOM 559 N N . PRO A 1 72 ? -2.571 -9.980 5.527 1.00 85.00 72 PRO A N 1
ATOM 560 C CA . PRO A 1 72 ? -2.211 -11.383 5.365 1.00 85.00 72 PRO A CA 1
ATOM 561 C C . PRO A 1 72 ? -0.869 -11.550 4.647 1.00 85.00 72 PRO A C 1
ATOM 563 O O . PRO A 1 72 ? -0.485 -10.737 3.804 1.00 85.00 72 PRO A O 1
ATOM 566 N N . ASP A 1 73 ? -0.189 -12.651 4.952 1.00 83.00 73 ASP A N 1
ATOM 567 C CA . ASP A 1 73 ? 0.991 -13.085 4.210 1.00 83.00 73 ASP A CA 1
ATOM 568 C C . ASP A 1 73 ? 0.611 -13.648 2.831 1.00 83.00 73 ASP A C 1
ATOM 570 O O . ASP A 1 73 ? -0.479 -14.193 2.647 1.00 83.00 73 ASP A O 1
ATOM 574 N N . GLY A 1 74 ? 1.538 -13.549 1.873 1.00 84.44 74 GLY A N 1
ATOM 575 C CA . GLY A 1 74 ? 1.384 -14.080 0.516 1.00 84.44 74 GLY A CA 1
ATOM 576 C C . GLY A 1 74 ? 1.461 -13.022 -0.585 1.00 84.44 74 GLY A C 1
ATOM 577 O O . GLY A 1 74 ? 1.621 -11.829 -0.324 1.00 84.44 74 GLY A O 1
ATOM 578 N N . ASP A 1 75 ? 1.371 -13.487 -1.830 1.00 84.69 75 ASP A N 1
ATOM 579 C CA . ASP A 1 75 ? 1.393 -12.626 -3.012 1.00 84.69 75 ASP A CA 1
ATOM 580 C C . ASP A 1 75 ? 0.074 -11.844 -3.129 1.00 84.69 75 ASP A C 1
ATOM 582 O O . ASP A 1 75 ? -1.014 -12.371 -2.875 1.00 84.69 75 ASP A O 1
ATOM 586 N N . ILE A 1 76 ? 0.166 -10.574 -3.525 1.00 84.88 76 ILE A N 1
ATOM 587 C CA . ILE A 1 76 ? -0.995 -9.688 -3.677 1.00 84.88 76 ILE A CA 1
ATOM 588 C C . ILE A 1 76 ? -1.375 -9.635 -5.154 1.00 84.88 76 ILE A C 1
ATOM 590 O O . ILE A 1 76 ? -0.533 -9.316 -5.984 1.00 84.88 76 ILE A O 1
ATOM 594 N N . ASP A 1 77 ? -2.642 -9.874 -5.489 1.00 86.25 77 ASP A N 1
ATOM 595 C CA . ASP A 1 77 ? -3.192 -9.574 -6.817 1.00 86.25 77 ASP A CA 1
ATOM 596 C C . ASP A 1 77 ? -4.155 -8.389 -6.709 1.00 86.25 77 ASP A C 1
ATOM 598 O O . ASP A 1 77 ? -5.246 -8.508 -6.144 1.00 86.25 77 ASP A O 1
ATOM 602 N N . VAL A 1 78 ? -3.756 -7.233 -7.247 1.00 81.06 78 VAL A N 1
ATOM 603 C CA . VAL A 1 78 ? -4.593 -6.021 -7.221 1.00 81.06 78 VAL A CA 1
ATOM 604 C C . VAL A 1 78 ? -5.698 -6.034 -8.280 1.00 81.06 78 VAL A C 1
ATOM 606 O O . VAL A 1 78 ? -6.519 -5.118 -8.301 1.00 81.06 78 VAL A O 1
ATOM 609 N N . ARG A 1 79 ? -5.738 -7.050 -9.159 1.00 79.19 79 ARG A N 1
ATOM 610 C CA . ARG A 1 79 ? -6.748 -7.276 -10.217 1.00 79.19 79 ARG A CA 1
ATOM 611 C C . ARG A 1 79 ? -7.028 -6.072 -11.119 1.00 79.19 79 ARG A C 1
ATOM 613 O O . ARG A 1 79 ? -8.060 -6.006 -11.781 1.00 79.19 79 ARG A O 1
ATOM 620 N N . GLY A 1 80 ? -6.111 -5.115 -11.146 1.00 71.62 80 GLY A N 1
ATOM 621 C CA . GLY A 1 80 ? -6.304 -3.827 -11.786 1.00 71.62 80 GLY A CA 1
ATOM 622 C C . GLY A 1 80 ? -4.986 -3.183 -12.173 1.00 71.62 80 GLY A C 1
ATOM 623 O O . GLY A 1 80 ? -3.903 -3.658 -11.814 1.00 71.62 80 GLY A O 1
ATOM 624 N N . LYS A 1 81 ? -5.100 -2.104 -12.946 1.00 67.00 81 LYS A N 1
ATOM 625 C CA . LYS A 1 81 ? -3.956 -1.351 -13.446 1.00 67.00 81 LYS A CA 1
ATOM 626 C C . LYS A 1 81 ? -3.349 -0.563 -12.294 1.00 67.00 81 LYS A C 1
ATOM 628 O O . LYS A 1 81 ? -4.076 0.025 -11.499 1.00 67.00 81 LYS A O 1
ATOM 633 N N . LEU A 1 82 ? -2.024 -0.542 -12.223 1.00 62.16 82 LEU A N 1
ATOM 634 C CA . LEU A 1 82 ? -1.336 0.158 -11.147 1.00 62.16 82 LEU A CA 1
ATOM 635 C C . LEU A 1 82 ? -1.416 1.696 -11.257 1.00 62.16 82 LEU A C 1
ATOM 637 O O . LEU A 1 82 ? -1.316 2.357 -10.231 1.00 62.16 82 LEU A O 1
ATOM 641 N N . TRP A 1 83 ? -1.688 2.258 -12.440 1.00 60.72 83 TRP A N 1
ATOM 642 C CA . TRP A 1 83 ? -2.038 3.667 -12.705 1.00 60.72 83 TRP A CA 1
ATOM 643 C C . TRP A 1 83 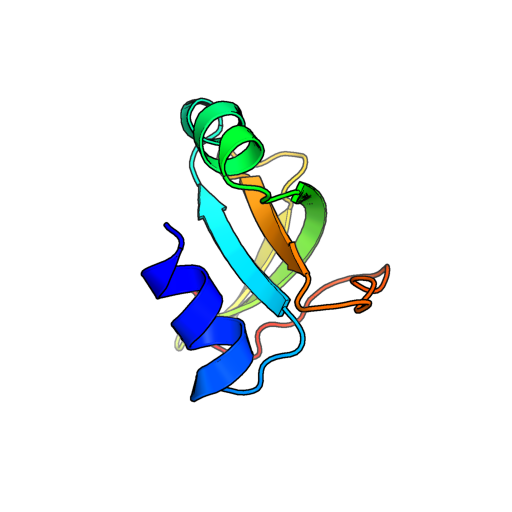? -2.396 3.826 -14.188 1.00 60.72 83 TRP A C 1
ATOM 645 O O . TRP A 1 83 ? -1.734 3.193 -15.044 1.00 60.72 83 TRP A O 1
#

pLDDT: mean 84.95, std 8.38, range [60.72, 94.0]

Secondary structure (DSSP, 8-state):
-HHHHHIIIIIS--SEEEEEE-GGGHHHHHTTT-EEE--EEEEEETTEEEEEETTTSS-EEEEEE-TTPPPPSS-EE--S---

Radius of gyration: 13.06 Å; Cα contacts (8 Å, |Δi|>4): 139; chains: 1; bounding box: 30×27×37 Å

Nearest PDB structures (foldseek):
  7crm-assembly1_B  TM=6.243E-01  e=4.865E-04  Mycolicibacterium smegmatis MC2 155
  1m4i-assembly1_B  TM=6.429E-01  e=2.338E-03  Mycobacterium tuberculosis H37Rv
  7csi-assembly1_A  TM=6.008E-01  e=8.104E-03  Mycolicibacterium smegmatis MC2 155
  7csj-assembly1_A  TM=6.073E-01  e=8.104E-03  Mycolicibacterium smegmatis MC2 155
  7cs1-assembly1_A  TM=6.060E-01  e=1.281E-02  Mycolicibacterium smegmatis MC2 155

Sequence (83 aa):
MQRAVHFICANLKANAGMLYCPPYNVAYYAHLGWQPIERRITYHQSTGAGVMDTTTEAHNAMVYPCGAFVFPDGDIDVRGKLW

Solvent-accessible surface area (backbone atoms only — not comparable to full-atom values): 4912 Å² total; per-residue (Å²): 106,70,68,60,53,45,39,39,38,70,71,69,62,35,59,54,45,76,50,77,38,47,67,88,46,50,66,63,42,40,78,72,63,34,42,81,49,83,41,46,36,35,30,34,44,100,92,45,72,50,75,45,47,31,83,81,49,80,42,36,37,31,36,33,59,31,86,88,46,73,84,76,88,70,74,44,73,68,83,32,57,93,122

Mean predicted aligned error: 5.2 Å